Protein AF-A0A7V6ZND9-F1 (afdb_monom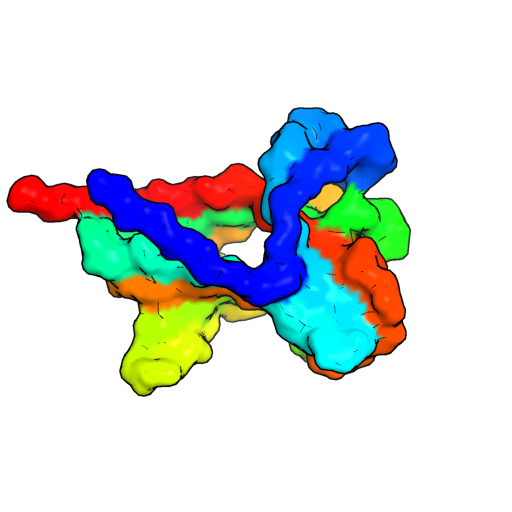er_lite)

Foldseek 3Di:
DDWDKDWDQKDWDADCDAPPRNPQGIWIKFFAAVVRFKIKIKGAQQQWFWFKKKKWKEQRNLVPQLCVQLVQPPKFWFKWFDDPNDTHGAAWPVRDSGCSNVYDGRGIGMTMGGRDGGGMIMGMTGRPPHHHPDRSNNMMIIHPIDIDTHGDD

Secondary structure (DSSP, 8-state):
------EESEEEE--SSSTTSSSS-SEEEE--BTTB-EEEEEEE-TTSEEEEEEEEEEETTHHHHHHHHHT-TT-EEEEEEEETTEEEEPP-TTS-S--GGG--TTS-EEEEEES--SSEEEEEEE-TT---SSGGGG-EEEEEEEEEEE---

Radius of gyration: 15.14 Å; chains: 1; bounding box: 40×30×44 Å

Structure (mmCIF, N/CA/C/O backbone):
data_AF-A0A7V6ZND9-F1
#
_entry.id   AF-A0A7V6ZND9-F1
#
loop_
_atom_site.group_PDB
_atom_site.id
_atom_site.type_symbol
_atom_site.label_atom_id
_atom_site.label_alt_id
_atom_site.label_comp_id
_atom_site.label_asym_id
_atom_site.label_entity_id
_atom_site.label_seq_id
_atom_site.pdbx_PDB_ins_code
_atom_site.Cartn_x
_atom_site.Cartn_y
_atom_site.Cartn_z
_atom_site.occupancy
_atom_site.B_iso_or_equiv
_atom_site.auth_seq_id
_atom_site.auth_comp_id
_atom_site.auth_asym_id
_atom_site.auth_atom_id
_atom_site.pdbx_PDB_model_num
ATOM 1 N N . ALA A 1 1 ? -0.071 -1.003 26.162 1.00 63.91 1 ALA A N 1
ATOM 2 C CA . ALA A 1 1 ? -0.860 -1.774 25.180 1.00 63.91 1 ALA A CA 1
ATOM 3 C C . ALA A 1 1 ? 0.114 -2.392 24.196 1.00 63.91 1 ALA A C 1
ATOM 5 O O . ALA A 1 1 ? 0.981 -1.674 23.714 1.00 63.91 1 ALA A O 1
ATOM 6 N N . GLN A 1 2 ? 0.016 -3.699 23.974 1.00 65.75 2 GLN A N 1
ATOM 7 C CA . GLN A 1 2 ? 0.787 -4.399 22.954 1.00 65.75 2 GLN A CA 1
ATOM 8 C C . GLN A 1 2 ? -0.018 -4.374 21.654 1.00 65.75 2 GLN A C 1
ATOM 10 O O . GLN A 1 2 ? -1.218 -4.636 21.682 1.00 65.75 2 GLN A O 1
ATOM 15 N N . TYR A 1 3 ? 0.636 -4.050 20.543 1.00 70.38 3 TYR A N 1
ATOM 16 C CA . TYR A 1 3 ? 0.047 -4.111 19.209 1.00 70.38 3 TYR A CA 1
ATOM 17 C C . TYR A 1 3 ? 0.885 -5.074 18.373 1.00 70.38 3 TYR A C 1
ATOM 19 O O . TYR A 1 3 ? 2.115 -5.019 18.410 1.00 70.38 3 TYR A O 1
ATOM 27 N N . THR A 1 4 ? 0.219 -5.964 17.645 1.00 75.44 4 THR A N 1
ATOM 28 C CA . THR A 1 4 ? 0.859 -6.927 16.747 1.00 75.44 4 THR A CA 1
ATOM 29 C C . THR A 1 4 ? 0.455 -6.593 15.321 1.00 75.44 4 THR A C 1
ATOM 31 O O . THR A 1 4 ? -0.720 -6.358 15.050 1.00 75.44 4 THR A O 1
ATOM 34 N N . PHE A 1 5 ? 1.430 -6.588 14.415 1.00 82.12 5 PHE A N 1
ATOM 35 C CA . PHE A 1 5 ? 1.189 -6.429 12.987 1.00 82.12 5 PHE A CA 1
ATOM 36 C C . PHE A 1 5 ? 1.287 -7.797 12.320 1.00 82.12 5 PHE A C 1
ATOM 38 O O . PHE A 1 5 ? 2.348 -8.427 12.348 1.00 82.12 5 PHE A O 1
ATOM 45 N N . ASN A 1 6 ? 0.195 -8.251 11.709 1.00 91.00 6 ASN A N 1
ATOM 46 C CA . ASN A 1 6 ? 0.260 -9.389 10.801 1.00 91.00 6 ASN A CA 1
ATOM 47 C C . ASN A 1 6 ? 0.732 -8.891 9.439 1.00 91.00 6 ASN A C 1
ATOM 49 O O . ASN A 1 6 ? 0.451 -7.757 9.040 1.00 91.00 6 ASN A O 1
ATOM 53 N N . LYS A 1 7 ? 1.451 -9.735 8.706 1.00 92.88 7 LYS A N 1
ATOM 54 C CA . LYS A 1 7 ? 1.936 -9.367 7.381 1.00 92.88 7 LYS A CA 1
ATOM 55 C C . LYS A 1 7 ? 2.050 -10.565 6.461 1.00 92.88 7 LYS A C 1
ATOM 57 O O . LYS A 1 7 ? 2.458 -11.643 6.888 1.00 92.88 7 LYS A O 1
ATOM 62 N N . ASN A 1 8 ? 1.823 -10.323 5.179 1.00 95.06 8 ASN A N 1
ATOM 63 C CA . ASN A 1 8 ? 2.123 -11.251 4.103 1.00 95.06 8 ASN A CA 1
ATOM 64 C C . ASN A 1 8 ? 3.060 -10.584 3.097 1.00 95.06 8 ASN A C 1
ATOM 66 O O . ASN A 1 8 ? 2.738 -9.536 2.542 1.00 95.06 8 ASN A O 1
ATOM 70 N N . ARG A 1 9 ? 4.225 -11.199 2.858 1.00 93.25 9 ARG A N 1
ATOM 71 C CA . ARG A 1 9 ? 5.231 -10.722 1.886 1.00 93.25 9 ARG A CA 1
ATOM 72 C C . ARG A 1 9 ? 5.678 -9.264 2.080 1.00 93.25 9 ARG A C 1
ATOM 74 O O . ARG A 1 9 ? 6.040 -8.588 1.119 1.00 93.25 9 ARG A O 1
ATOM 81 N N . VAL A 1 10 ? 5.707 -8.819 3.338 1.00 93.62 10 VAL A N 1
ATOM 82 C CA . VAL A 1 10 ? 6.251 -7.515 3.740 1.00 93.62 10 VAL A CA 1
ATOM 83 C C . VAL A 1 10 ? 7.570 -7.691 4.476 1.00 93.62 10 VAL A C 1
ATOM 85 O O . VAL A 1 10 ? 7.704 -8.560 5.351 1.00 93.62 10 VAL A O 1
ATOM 88 N N . GLN A 1 11 ? 8.540 -6.852 4.134 1.00 92.94 11 GLN A N 1
ATOM 89 C CA . GLN A 1 11 ? 9.863 -6.803 4.753 1.00 92.94 11 GLN A CA 1
ATOM 90 C C . GLN A 1 11 ? 10.164 -5.379 5.214 1.00 92.94 11 GLN A C 1
ATOM 92 O O . GLN A 1 11 ? 9.715 -4.429 4.584 1.00 92.94 11 GLN A O 1
ATOM 97 N N . ILE A 1 12 ? 10.931 -5.244 6.294 1.00 92.62 12 ILE A N 1
ATOM 98 C CA . ILE A 1 12 ? 11.604 -3.983 6.615 1.00 92.62 12 ILE A CA 1
ATOM 99 C C . ILE A 1 12 ? 12.921 -3.999 5.847 1.00 92.62 12 ILE A C 1
ATOM 101 O O . ILE A 1 12 ? 13.636 -5.003 5.889 1.00 92.62 12 ILE A O 1
ATOM 105 N N . ASN A 1 13 ? 13.222 -2.928 5.125 1.00 93.81 13 ASN A N 1
ATOM 106 C CA . ASN A 1 13 ? 14.444 -2.813 4.345 1.00 93.81 13 ASN A CA 1
ATOM 107 C C . ASN A 1 13 ? 15.033 -1.409 4.443 1.00 93.81 13 ASN A C 1
ATOM 109 O O . ASN A 1 13 ? 14.371 -0.484 4.899 1.00 93.81 13 ASN A O 1
ATOM 113 N N . THR A 1 14 ? 16.270 -1.268 3.992 1.00 93.62 14 THR A N 1
ATOM 114 C CA . THR A 1 14 ? 16.935 0.014 3.771 1.00 93.62 14 THR A CA 1
ATOM 115 C C . THR A 1 14 ? 17.389 0.083 2.316 1.00 93.62 14 THR A C 1
ATOM 117 O O . THR A 1 14 ? 17.434 -0.919 1.597 1.00 93.62 14 THR A O 1
ATOM 120 N N . SER A 1 15 ? 17.722 1.276 1.839 1.00 92.12 15 SER A N 1
ATOM 121 C CA . SER A 1 15 ? 18.306 1.462 0.513 1.00 92.12 15 SER A CA 1
ATOM 122 C C . SER A 1 15 ? 19.528 2.345 0.639 1.00 92.12 15 SER A C 1
ATOM 124 O O . SER A 1 15 ? 19.475 3.376 1.286 1.00 92.12 15 SER A O 1
ATOM 126 N N . THR A 1 16 ? 20.617 1.962 -0.016 1.00 90.25 16 THR A N 1
ATOM 127 C CA . THR A 1 16 ? 21.794 2.823 -0.209 1.00 90.25 16 THR A CA 1
ATOM 128 C C . THR A 1 16 ? 22.011 3.166 -1.682 1.00 90.25 16 THR A C 1
ATOM 130 O O . THR A 1 16 ? 23.010 3.784 -2.031 1.00 90.25 16 THR A O 1
ATOM 133 N N . LYS A 1 17 ? 21.104 2.723 -2.568 1.00 90.00 17 LYS A N 1
ATOM 134 C CA . LYS A 1 17 ? 21.298 2.747 -4.030 1.00 90.00 17 LYS A CA 1
ATOM 135 C C . LYS A 1 17 ? 20.156 3.374 -4.815 1.00 90.00 17 LYS A C 1
ATOM 137 O O . LYS A 1 17 ? 20.386 3.856 -5.915 1.00 90.00 17 LYS A O 1
ATOM 142 N N . TYR A 1 18 ? 18.936 3.316 -4.296 1.00 90.19 18 TYR A N 1
ATOM 143 C CA . TYR A 1 18 ? 17.744 3.738 -5.028 1.00 90.19 18 TYR A CA 1
ATOM 144 C C . TYR A 1 18 ? 17.123 4.943 -4.332 1.00 90.19 18 TYR A C 1
ATOM 146 O O . TYR A 1 18 ? 16.634 4.808 -3.208 1.00 90.19 18 TYR A O 1
ATOM 154 N N . ALA A 1 19 ? 17.166 6.108 -4.978 1.00 90.25 19 ALA A N 1
ATOM 155 C CA . ALA A 1 19 ? 16.398 7.278 -4.563 1.00 90.25 19 ALA A CA 1
ATOM 156 C C . ALA A 1 19 ? 14.888 7.012 -4.769 1.00 90.25 19 ALA A C 1
ATOM 158 O O . ALA A 1 19 ? 14.531 6.244 -5.667 1.00 90.25 19 ALA A O 1
ATOM 159 N N . PRO A 1 20 ? 13.993 7.592 -3.949 1.00 91.56 20 PRO A N 1
ATOM 160 C CA . PRO A 1 20 ? 14.236 8.564 -2.870 1.00 91.56 20 PRO A CA 1
ATOM 161 C C . PRO A 1 20 ? 14.637 7.936 -1.516 1.00 91.56 20 PRO A C 1
ATOM 163 O O . PRO A 1 20 ? 14.637 8.607 -0.492 1.00 91.56 20 PRO A O 1
ATOM 166 N N . HIS A 1 21 ? 14.974 6.646 -1.480 1.00 92.50 21 HIS A N 1
ATOM 167 C CA . HIS A 1 21 ? 15.108 5.879 -0.236 1.00 92.50 21 HIS A CA 1
ATOM 168 C C . HIS A 1 21 ? 16.488 5.933 0.429 1.00 92.50 21 HIS A C 1
ATOM 170 O O . HIS A 1 21 ? 16.646 5.390 1.519 1.00 92.50 21 HIS A O 1
ATOM 176 N N . ILE A 1 22 ? 17.490 6.522 -0.232 1.00 89.44 22 ILE A N 1
ATOM 177 C CA . ILE A 1 22 ? 18.900 6.485 0.204 1.00 89.44 22 ILE A CA 1
ATOM 178 C C . ILE A 1 22 ? 19.074 7.082 1.607 1.00 89.44 22 ILE A C 1
ATOM 180 O O . ILE A 1 22 ? 19.850 6.574 2.412 1.00 89.44 22 ILE A O 1
ATOM 184 N N . GLU A 1 23 ? 18.312 8.131 1.908 1.00 81.88 23 GLU A N 1
ATOM 185 C CA . GLU A 1 23 ? 18.387 8.882 3.166 1.00 81.88 23 GLU A CA 1
ATOM 186 C C . GLU A 1 23 ? 17.167 8.646 4.071 1.00 81.88 23 GLU A C 1
ATOM 188 O O . GLU A 1 23 ? 17.102 9.168 5.180 1.00 81.88 23 GLU A O 1
ATOM 193 N N . ALA A 1 24 ? 16.200 7.836 3.625 1.00 78.25 24 ALA A N 1
ATOM 194 C CA . ALA A 1 24 ? 14.929 7.621 4.321 1.00 78.25 24 ALA A CA 1
ATOM 195 C C . ALA A 1 24 ? 15.036 6.654 5.518 1.00 78.25 24 ALA A C 1
ATOM 197 O O . ALA A 1 24 ? 14.095 6.503 6.292 1.00 78.25 24 ALA A O 1
ATOM 198 N N . GLY A 1 25 ? 16.183 5.990 5.694 1.00 87.94 25 GLY A N 1
ATOM 199 C CA . GLY A 1 25 ? 16.358 4.974 6.728 1.00 87.94 25 GLY A CA 1
ATOM 200 C C . GLY A 1 25 ? 15.631 3.671 6.387 1.00 87.94 25 GLY A C 1
ATOM 201 O O . GLY A 1 25 ? 15.697 3.191 5.253 1.00 87.94 25 GLY A O 1
ATOM 202 N N . ALA A 1 26 ? 15.013 3.047 7.392 1.00 92.81 26 ALA A N 1
ATOM 203 C CA . ALA A 1 26 ? 14.316 1.775 7.232 1.00 92.81 26 ALA A CA 1
ATOM 204 C C . ALA A 1 26 ? 12.830 1.981 6.912 1.00 92.81 26 ALA A C 1
ATOM 206 O O . ALA A 1 26 ? 12.137 2.686 7.637 1.00 92.81 26 ALA A O 1
ATOM 207 N N . PHE A 1 27 ? 12.334 1.291 5.888 1.00 93.94 27 PHE A N 1
ATOM 208 C CA . PHE A 1 27 ? 10.957 1.381 5.399 1.00 93.94 27 PHE A CA 1
ATOM 209 C C . PHE A 1 27 ? 10.360 -0.007 5.161 1.00 93.94 27 PHE A C 1
ATOM 211 O O . PHE A 1 27 ? 11.072 -1.012 5.055 1.00 93.94 27 PHE A O 1
ATOM 218 N N . LEU A 1 28 ? 9.031 -0.080 5.067 1.00 95.19 28 LEU A N 1
ATOM 219 C CA . LEU A 1 28 ? 8.345 -1.310 4.687 1.00 95.19 28 LEU A CA 1
ATOM 220 C C . LEU A 1 28 ? 8.370 -1.472 3.171 1.00 95.19 28 LEU A C 1
ATOM 222 O O . LEU A 1 28 ? 8.199 -0.512 2.427 1.00 95.19 28 LEU A O 1
ATOM 226 N N . VAL A 1 29 ? 8.531 -2.708 2.712 1.00 96.12 29 VAL A N 1
ATOM 227 C CA . VAL A 1 29 ? 8.478 -3.085 1.300 1.00 96.12 29 VAL A CA 1
ATOM 228 C C . VAL A 1 29 ? 7.407 -4.144 1.111 1.00 96.12 29 VAL A C 1
ATOM 230 O O . VAL A 1 29 ? 7.472 -5.206 1.733 1.00 96.12 29 VAL A O 1
ATOM 233 N N . LEU A 1 30 ? 6.454 -3.869 0.224 1.00 97.69 30 LEU A N 1
ATOM 234 C CA . LEU A 1 30 ? 5.427 -4.794 -0.241 1.00 97.69 30 LEU A CA 1
ATOM 235 C C . LEU A 1 30 ? 5.769 -5.212 -1.673 1.00 97.69 30 LEU A C 1
ATOM 237 O O . LEU A 1 30 ? 6.086 -4.367 -2.506 1.00 97.69 30 LEU A O 1
ATOM 241 N N . SER A 1 31 ? 5.717 -6.510 -1.979 1.00 96.75 31 SER A N 1
ATOM 242 C CA . SER A 1 31 ? 6.023 -6.998 -3.332 1.00 96.75 31 SER A CA 1
ATOM 243 C C . SER A 1 31 ? 5.195 -8.211 -3.743 1.00 96.75 31 SER A C 1
ATOM 245 O O . SER A 1 31 ? 5.029 -9.182 -2.994 1.00 96.75 31 SER A O 1
ATOM 247 N N . THR A 1 32 ? 4.750 -8.184 -4.991 1.00 96.00 32 THR A N 1
ATOM 248 C CA . THR A 1 32 ? 4.077 -9.293 -5.671 1.00 96.00 32 THR A CA 1
ATOM 249 C C . THR A 1 32 ? 5.059 -10.010 -6.596 1.00 96.00 32 THR A C 1
ATOM 251 O O . THR A 1 32 ? 6.125 -9.498 -6.922 1.00 96.00 32 THR A O 1
ATOM 254 N N . LYS A 1 33 ? 4.761 -11.236 -7.003 1.00 94.56 33 LYS A N 1
ATOM 255 C CA . LYS A 1 33 ? 5.531 -11.946 -8.030 1.00 94.56 33 LYS A CA 1
ATOM 256 C C . LYS A 1 33 ? 4.682 -13.043 -8.649 1.00 94.56 33 LYS A C 1
ATOM 258 O O . LYS A 1 33 ? 3.582 -13.343 -8.180 1.00 94.56 33 LYS A O 1
ATOM 263 N N . VAL A 1 34 ? 5.221 -13.711 -9.659 1.00 93.69 34 VAL A N 1
ATOM 264 C CA . VAL A 1 34 ? 4.641 -14.949 -10.175 1.00 93.69 34 VAL A CA 1
ATOM 265 C C . VAL A 1 34 ? 4.376 -15.945 -9.029 1.00 93.69 34 VAL A C 1
ATOM 267 O O . VAL A 1 34 ? 5.203 -16.148 -8.135 1.00 93.69 34 VAL A O 1
ATOM 270 N N . GLY A 1 35 ? 3.162 -16.501 -9.002 1.00 91.31 35 GLY A N 1
ATOM 271 C CA . GLY A 1 35 ? 2.674 -17.392 -7.942 1.00 91.31 35 GLY A CA 1
ATOM 272 C C . GLY A 1 35 ? 2.300 -16.719 -6.611 1.00 91.31 35 GLY A C 1
ATOM 273 O O . GLY A 1 35 ? 1.786 -17.397 -5.734 1.00 91.31 35 GLY A O 1
ATOM 274 N N . ASN A 1 36 ? 2.548 -15.417 -6.426 1.00 94.38 36 ASN A N 1
ATOM 275 C CA . ASN A 1 36 ? 2.186 -14.669 -5.215 1.00 94.38 36 ASN A CA 1
ATOM 276 C C . ASN A 1 36 ? 1.741 -13.247 -5.584 1.00 94.38 36 ASN A C 1
ATOM 278 O O . ASN A 1 36 ? 2.541 -12.309 -5.599 1.00 94.38 36 ASN A O 1
ATOM 282 N N . LYS A 1 37 ? 0.459 -13.099 -5.910 1.00 96.25 37 LYS A N 1
ATOM 283 C CA . LYS A 1 37 ? -0.103 -11.889 -6.530 1.00 96.25 37 LYS A CA 1
ATOM 284 C C . LYS A 1 37 ? -0.511 -10.803 -5.538 1.00 96.25 37 LYS A C 1
ATOM 286 O O . LYS A 1 37 ? -1.044 -9.779 -5.949 1.00 96.25 37 LYS A O 1
ATOM 291 N N . GLU A 1 38 ? -0.258 -11.007 -4.251 1.00 97.31 38 GLU A N 1
ATOM 292 C CA . GLU A 1 38 ? -0.667 -10.097 -3.185 1.00 97.31 38 GLU A CA 1
ATOM 293 C C . GLU A 1 38 ? 0.382 -9.980 -2.077 1.00 97.31 38 GLU A C 1
ATOM 295 O O . GLU A 1 38 ? 1.136 -10.915 -1.803 1.00 97.31 38 GLU A O 1
ATOM 300 N N . ALA A 1 39 ? 0.409 -8.820 -1.432 1.00 97.88 39 ALA A N 1
ATOM 301 C CA . ALA A 1 39 ? 1.193 -8.512 -0.247 1.00 97.88 39 ALA A CA 1
ATOM 302 C C . ALA A 1 39 ? 0.397 -7.542 0.630 1.00 97.88 39 ALA A C 1
ATOM 304 O O . ALA A 1 39 ? -0.314 -6.680 0.118 1.00 97.88 39 ALA A O 1
ATOM 305 N N . TRP A 1 40 ? 0.508 -7.665 1.950 1.00 98.00 40 TRP A N 1
ATOM 306 C CA . TRP A 1 40 ? -0.226 -6.787 2.857 1.00 98.00 40 TRP A CA 1
ATOM 307 C C . TRP A 1 40 ? 0.401 -6.694 4.239 1.00 98.00 40 TRP A C 1
ATOM 309 O O . TRP A 1 40 ? 1.099 -7.604 4.689 1.00 98.00 40 TRP A O 1
ATOM 319 N N . ILE A 1 41 ? 0.100 -5.599 4.929 1.00 96.81 41 ILE A N 1
ATOM 320 C CA . ILE A 1 41 ? 0.348 -5.427 6.361 1.00 96.81 41 ILE A CA 1
ATOM 321 C C . ILE A 1 41 ? -0.953 -5.009 7.043 1.00 96.81 41 ILE A C 1
ATOM 323 O O . ILE A 1 41 ? -1.621 -4.084 6.587 1.00 96.81 41 ILE A O 1
ATOM 327 N N . GLU A 1 42 ? -1.314 -5.721 8.105 1.00 96.19 42 GLU A N 1
ATOM 328 C CA . GLU A 1 42 ? -2.498 -5.471 8.922 1.00 96.19 42 GLU A CA 1
ATOM 329 C C . GLU A 1 42 ? -2.149 -4.639 10.150 1.00 96.19 42 GLU A C 1
ATOM 331 O O . GLU A 1 42 ? -1.112 -4.825 10.789 1.00 96.19 42 GLU A O 1
ATOM 336 N N . PHE A 1 43 ? -3.082 -3.772 10.511 1.00 92.44 43 PHE A N 1
ATOM 337 C CA . PHE A 1 43 ? -3.033 -2.884 11.649 1.00 92.44 43 PHE A CA 1
ATOM 338 C C . PHE A 1 43 ? -4.315 -3.037 12.469 1.00 92.44 43 PHE A C 1
ATOM 340 O O . PHE A 1 43 ? -5.420 -2.951 11.926 1.00 92.44 43 PHE A O 1
ATOM 347 N N . ASP A 1 44 ? -4.176 -3.241 13.777 1.00 92.50 44 ASP A N 1
ATOM 348 C CA . ASP A 1 44 ? -5.315 -3.352 14.684 1.00 92.50 44 ASP A CA 1
ATOM 349 C C . ASP A 1 44 ? -5.506 -2.061 15.493 1.00 92.50 44 ASP A C 1
ATOM 351 O O . ASP A 1 44 ? -4.789 -1.788 16.460 1.00 92.50 44 ASP A O 1
ATOM 355 N N . TRP A 1 45 ? -6.498 -1.268 15.084 1.00 90.75 45 TRP A N 1
ATOM 356 C CA . TRP A 1 45 ? -6.870 0.001 15.706 1.00 90.75 45 TRP A CA 1
ATOM 357 C C . TRP A 1 45 ? -8.246 -0.063 16.375 1.00 90.75 45 TRP A C 1
ATOM 359 O O . TRP A 1 45 ? -8.885 0.971 16.561 1.00 90.75 45 TRP A O 1
ATOM 369 N N . VAL A 1 46 ? -8.733 -1.250 16.760 1.00 90.69 46 VAL A N 1
ATOM 370 C CA . VAL A 1 46 ? -10.063 -1.397 17.394 1.00 90.69 46 VAL A CA 1
ATOM 371 C C . VAL A 1 46 ? -10.208 -0.613 18.701 1.00 90.69 46 VAL A C 1
ATOM 373 O O . VAL A 1 46 ? -11.315 -0.256 19.083 1.00 90.69 46 VAL A O 1
ATOM 376 N N . SER A 1 47 ? -9.096 -0.324 19.383 1.00 89.38 47 SER A N 1
ATOM 377 C CA . SER A 1 47 ? -9.074 0.404 20.662 1.00 89.38 47 SER A CA 1
ATOM 378 C C . SER A 1 47 ? -8.857 1.917 20.529 1.00 89.38 47 SER A C 1
ATOM 380 O O . SER A 1 47 ? -8.745 2.611 21.541 1.00 89.38 47 SER A O 1
ATOM 382 N N . LEU A 1 48 ? -8.753 2.434 19.302 1.00 88.94 48 LEU A N 1
ATOM 383 C CA . LEU A 1 48 ? -8.506 3.845 19.017 1.00 88.94 48 LEU A CA 1
ATOM 384 C C . LEU A 1 48 ? -9.719 4.440 18.300 1.00 88.94 48 LEU A C 1
ATOM 386 O O . LEU A 1 48 ? -10.176 3.876 17.308 1.00 88.94 48 LEU A O 1
ATOM 390 N N . ASN A 1 49 ? -10.172 5.625 18.713 1.00 91.88 49 ASN A N 1
ATOM 391 C CA . ASN A 1 49 ? -11.021 6.461 17.864 1.00 91.88 49 ASN A CA 1
ATOM 392 C C . ASN A 1 49 ? -10.151 7.036 16.746 1.00 91.88 49 ASN A C 1
ATOM 394 O O . ASN A 1 49 ? -9.645 8.157 16.830 1.00 91.88 49 ASN A O 1
ATOM 398 N N . LEU A 1 50 ? -9.887 6.192 15.756 1.00 94.56 50 LEU A N 1
ATOM 399 C CA . LEU A 1 50 ? -9.088 6.508 14.589 1.00 94.56 50 LEU A CA 1
ATOM 400 C C . LEU A 1 50 ? -9.810 7.569 13.762 1.00 94.56 50 LEU A C 1
ATOM 402 O O . LE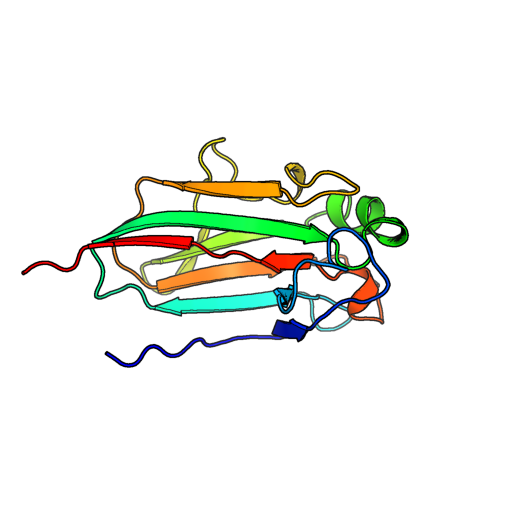U A 1 50 ? -11.007 7.443 13.549 1.00 94.56 50 LEU A O 1
ATOM 406 N N . THR A 1 51 ? -9.090 8.578 13.285 1.00 96.06 51 THR A N 1
ATOM 407 C CA . THR A 1 51 ? -9.651 9.650 12.448 1.00 96.06 51 THR A CA 1
ATOM 408 C C . THR A 1 51 ? -8.959 9.742 11.097 1.00 96.06 51 THR A C 1
ATOM 410 O O . THR A 1 51 ? -9.616 9.999 10.088 1.00 96.06 51 THR A O 1
ATOM 413 N N . LYS A 1 52 ? -7.642 9.507 11.061 1.00 97.62 52 LYS A N 1
ATOM 414 C CA . LYS A 1 52 ? -6.827 9.651 9.856 1.00 97.62 52 LYS A CA 1
ATOM 415 C C . LYS A 1 52 ? -5.644 8.690 9.847 1.00 97.62 52 LYS A C 1
ATOM 417 O O . LYS A 1 52 ? -5.056 8.398 10.889 1.00 97.62 52 LYS A O 1
ATOM 422 N N . ILE A 1 53 ? -5.271 8.239 8.655 1.00 97.88 53 ILE A N 1
ATOM 423 C CA . ILE A 1 53 ? -4.001 7.560 8.383 1.00 97.88 53 ILE A CA 1
ATOM 424 C C . ILE A 1 53 ? -3.337 8.265 7.201 1.00 97.88 53 ILE A C 1
ATOM 426 O O . ILE A 1 53 ? -3.996 8.539 6.197 1.00 97.88 53 ILE A O 1
ATOM 430 N N . THR A 1 54 ? -2.037 8.538 7.307 1.00 98.38 54 THR A N 1
ATOM 431 C CA . THR A 1 54 ? -1.215 8.960 6.165 1.00 98.38 54 THR A CA 1
ATOM 432 C C . THR A 1 54 ? -0.058 8.005 5.958 1.00 98.38 54 THR A C 1
ATOM 434 O O . THR A 1 54 ? 0.502 7.494 6.928 1.00 98.38 54 THR A O 1
ATOM 437 N N . ILE A 1 55 ? 0.304 7.775 4.701 1.00 97.94 55 ILE A N 1
ATOM 438 C CA . ILE A 1 55 ? 1.379 6.858 4.322 1.00 97.94 55 ILE A CA 1
ATOM 439 C C . ILE A 1 55 ? 2.186 7.509 3.208 1.00 97.94 55 ILE A C 1
ATOM 441 O O . ILE A 1 55 ? 1.599 7.964 2.227 1.00 97.94 55 ILE A O 1
ATOM 445 N N . ASP A 1 56 ? 3.509 7.515 3.334 1.00 97.88 56 ASP A N 1
ATOM 446 C CA . ASP A 1 56 ? 4.395 7.910 2.245 1.00 97.88 56 ASP A CA 1
ATOM 447 C C . ASP A 1 56 ? 4.698 6.677 1.395 1.00 97.88 56 ASP A C 1
ATOM 449 O O . ASP A 1 56 ? 5.252 5.685 1.872 1.00 97.88 56 ASP A O 1
ATOM 453 N N . LEU A 1 57 ? 4.302 6.719 0.126 1.00 98.06 57 LEU A N 1
ATOM 454 C CA . LEU A 1 57 ? 4.461 5.614 -0.812 1.00 98.06 57 LEU A CA 1
ATOM 455 C C . LEU A 1 57 ? 5.433 5.985 -1.931 1.00 98.06 57 LEU A C 1
ATOM 457 O O . LEU A 1 57 ? 5.441 7.116 -2.417 1.00 98.06 57 LEU A O 1
ATOM 461 N N . SER A 1 58 ? 6.227 5.019 -2.380 1.00 97.38 58 SER A N 1
ATOM 462 C CA . SER A 1 58 ? 7.005 5.132 -3.615 1.00 97.38 58 SER A CA 1
ATOM 463 C C . SER A 1 58 ? 7.305 3.747 -4.189 1.00 97.38 58 SER A C 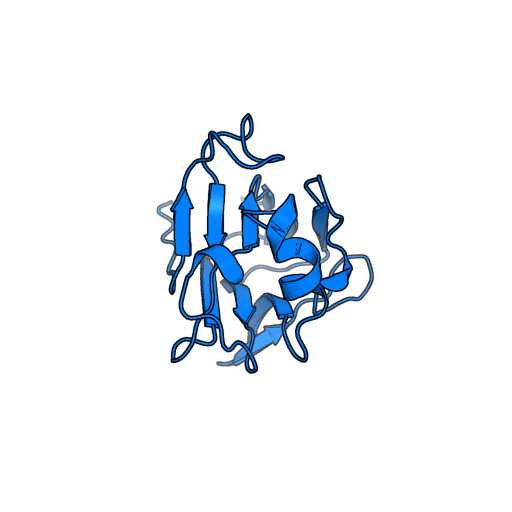1
ATOM 465 O O . SER A 1 58 ? 7.038 2.723 -3.565 1.00 97.38 58 SER A O 1
ATOM 467 N N . VAL A 1 59 ? 7.866 3.693 -5.391 1.00 96.88 59 VAL A N 1
ATOM 468 C CA . VAL A 1 59 ? 8.408 2.454 -5.962 1.00 96.88 59 VAL A CA 1
ATOM 469 C C . VAL A 1 59 ? 9.849 2.277 -5.493 1.00 96.88 59 VAL A C 1
ATOM 471 O O . VAL A 1 59 ? 10.634 3.208 -5.628 1.00 96.88 59 VAL A O 1
ATOM 474 N N . TRP A 1 60 ? 10.220 1.083 -5.011 1.00 95.56 60 TRP A N 1
ATOM 475 C CA . TRP A 1 60 ? 11.532 0.868 -4.382 1.00 95.56 60 TRP A CA 1
ATOM 476 C C . TRP A 1 60 ? 12.709 1.122 -5.334 1.00 95.56 60 TRP A C 1
ATOM 478 O O . TRP A 1 60 ? 13.620 1.882 -5.020 1.00 95.56 60 TRP A O 1
ATOM 488 N N . ASN A 1 61 ? 12.712 0.497 -6.513 1.00 94.44 61 ASN A N 1
ATOM 489 C CA . ASN A 1 61 ? 13.662 0.847 -7.570 1.00 94.44 61 ASN A CA 1
ATOM 490 C C . ASN A 1 61 ? 12.955 1.776 -8.556 1.00 94.44 61 ASN A C 1
ATOM 492 O O . ASN A 1 61 ? 12.520 1.360 -9.635 1.00 94.44 61 ASN A O 1
ATOM 496 N N . ASN A 1 62 ? 12.767 3.012 -8.097 1.00 93.12 62 ASN A N 1
ATOM 497 C CA . ASN A 1 62 ? 11.929 4.013 -8.737 1.00 93.12 62 ASN A CA 1
ATOM 498 C C . ASN A 1 62 ? 12.364 4.286 -10.186 1.00 93.12 62 ASN A C 1
ATOM 500 O O . ASN A 1 62 ? 11.555 4.214 -11.109 1.00 93.12 62 ASN A O 1
ATOM 504 N N . ASP A 1 63 ? 13.663 4.472 -10.415 1.00 92.62 63 ASP A N 1
ATOM 505 C CA . ASP A 1 63 ? 14.189 4.789 -11.745 1.00 92.62 63 ASP A CA 1
ATOM 506 C C . ASP A 1 63 ? 13.860 3.719 -12.787 1.00 92.62 63 ASP A C 1
ATOM 508 O O . ASP A 1 63 ? 13.515 4.053 -13.927 1.00 92.62 63 ASP A O 1
ATOM 512 N N . LYS A 1 64 ? 13.940 2.444 -12.384 1.00 94.94 64 LYS A N 1
ATOM 513 C CA . LYS A 1 64 ? 13.816 1.299 -13.287 1.00 94.94 64 LYS A CA 1
ATOM 514 C C . LYS A 1 64 ? 12.388 0.784 -13.446 1.00 94.94 64 LYS A C 1
ATOM 516 O O . LYS A 1 64 ? 12.021 0.405 -14.553 1.00 94.94 64 LYS A O 1
ATOM 521 N N . TYR A 1 65 ? 11.612 0.705 -12.364 1.00 95.81 65 TYR A N 1
ATOM 522 C CA . TYR A 1 65 ? 10.343 -0.041 -12.359 1.00 95.81 65 TYR A CA 1
ATOM 523 C C . TYR A 1 65 ? 9.102 0.814 -12.119 1.00 95.81 65 TYR A C 1
ATOM 525 O O . TYR A 1 65 ? 8.007 0.258 -12.084 1.00 95.81 65 TYR A O 1
ATOM 533 N N . PHE A 1 66 ? 9.235 2.139 -11.989 1.00 96.38 66 PHE A N 1
ATOM 534 C CA . PHE A 1 66 ? 8.085 3.011 -11.748 1.00 96.38 66 PHE A CA 1
ATOM 535 C C . PHE A 1 66 ? 6.970 2.802 -12.779 1.00 96.38 66 PHE A C 1
ATOM 537 O O . PHE A 1 66 ? 5.881 2.375 -12.407 1.00 96.38 66 PHE A O 1
ATOM 544 N N . GLU A 1 67 ? 7.271 2.981 -14.069 1.00 95.38 67 GLU A N 1
ATOM 545 C CA . GLU A 1 67 ? 6.283 2.832 -15.150 1.00 95.38 67 GLU A CA 1
ATOM 546 C C . GLU A 1 67 ? 5.716 1.413 -15.243 1.00 95.38 67 GLU A C 1
ATOM 548 O O . GLU A 1 67 ? 4.542 1.230 -15.546 1.00 95.38 67 GLU A O 1
ATOM 553 N N . THR A 1 68 ? 6.535 0.395 -14.964 1.00 93.62 68 THR A N 1
ATOM 554 C CA . THR A 1 68 ? 6.087 -1.003 -14.953 1.00 93.62 68 THR A CA 1
ATOM 555 C C . THR A 1 68 ? 5.030 -1.238 -13.882 1.00 93.62 68 THR A C 1
ATOM 557 O O . THR A 1 68 ? 4.062 -1.947 -14.128 1.00 93.62 68 THR A O 1
ATOM 560 N N . ILE A 1 69 ? 5.217 -0.652 -12.700 1.00 95.56 69 ILE A N 1
ATOM 561 C CA . ILE A 1 69 ? 4.323 -0.845 -11.562 1.00 95.56 69 ILE A CA 1
ATOM 562 C C . ILE A 1 69 ? 3.054 -0.012 -11.725 1.00 95.56 69 ILE A C 1
ATOM 564 O O . ILE A 1 69 ? 1.962 -0.567 -11.640 1.00 95.56 69 ILE A O 1
ATOM 568 N N . VAL A 1 70 ? 3.169 1.294 -11.991 1.00 95.06 70 VAL A N 1
ATOM 569 C CA . VAL A 1 70 ? 1.996 2.189 -12.010 1.00 95.06 70 VAL A CA 1
ATOM 570 C C . VAL A 1 70 ? 1.059 1.931 -13.188 1.00 95.06 70 VAL A C 1
ATOM 572 O O . VAL A 1 70 ? -0.141 2.159 -13.062 1.00 95.06 70 VAL A O 1
ATOM 575 N N . ASN A 1 71 ? 1.585 1.400 -14.298 1.00 94.00 71 ASN A N 1
ATOM 576 C CA . ASN A 1 71 ? 0.796 1.060 -15.483 1.00 94.00 71 ASN A CA 1
ATOM 577 C C . ASN A 1 71 ? 0.401 -0.425 -15.543 1.00 94.00 71 ASN A C 1
ATOM 579 O O . ASN A 1 71 ? -0.183 -0.859 -16.538 1.00 94.00 71 ASN A O 1
ATOM 583 N N . SER A 1 72 ? 0.720 -1.227 -14.518 1.00 94.88 72 SER A N 1
ATOM 584 C CA . SER A 1 72 ? 0.359 -2.647 -14.513 1.00 94.88 72 SER A CA 1
ATOM 585 C C . SER A 1 72 ? -1.161 -2.823 -14.450 1.00 94.88 72 SER A C 1
ATOM 587 O O . SER A 1 72 ? -1.847 -2.289 -13.572 1.00 94.88 72 SER A O 1
ATOM 589 N N . GLN A 1 73 ? -1.710 -3.579 -15.402 1.00 94.38 73 GLN A N 1
ATOM 590 C CA . GLN A 1 73 ? -3.152 -3.725 -15.552 1.00 94.38 73 GLN A CA 1
ATOM 591 C C . GLN A 1 73 ? -3.764 -4.467 -14.358 1.00 94.38 73 GLN A C 1
ATOM 593 O O . GLN A 1 73 ? -3.453 -5.626 -14.085 1.00 94.38 73 GLN A O 1
ATOM 598 N N . GLY A 1 74 ? -4.697 -3.804 -13.673 1.00 94.00 74 GLY A N 1
ATOM 599 C CA . GLY A 1 74 ? -5.388 -4.360 -12.509 1.00 94.00 74 GLY A CA 1
ATOM 600 C C . GLY A 1 74 ? -4.560 -4.343 -11.222 1.00 94.00 74 GLY A C 1
ATOM 601 O O . GLY A 1 74 ? -5.054 -4.807 -10.193 1.00 94.00 74 GLY A O 1
ATOM 602 N N . ALA A 1 75 ? -3.337 -3.804 -11.247 1.00 97.00 75 ALA A N 1
ATOM 603 C CA . ALA A 1 75 ? -2.570 -3.593 -10.033 1.00 97.00 75 ALA A CA 1
ATOM 604 C C . ALA A 1 75 ? -3.219 -2.512 -9.160 1.00 97.00 75 ALA A C 1
ATOM 606 O O . ALA A 1 75 ? -3.716 -1.490 -9.647 1.00 97.00 75 ALA A O 1
ATOM 607 N N . ARG A 1 76 ? -3.213 -2.734 -7.844 1.00 97.56 76 ARG A N 1
ATOM 608 C CA . ARG A 1 76 ? -3.733 -1.773 -6.869 1.00 97.56 76 ARG A CA 1
ATOM 609 C C . ARG A 1 76 ? -2.918 -1.748 -5.594 1.00 97.56 76 ARG A C 1
ATOM 611 O O . ARG A 1 76 ? -2.517 -2.795 -5.092 1.00 97.56 76 ARG A O 1
ATOM 618 N N . ILE A 1 77 ? -2.758 -0.549 -5.048 1.00 98.25 77 ILE A N 1
ATOM 619 C CA . ILE A 1 77 ? -2.371 -0.316 -3.658 1.00 98.25 77 ILE A CA 1
ATOM 620 C C . ILE A 1 77 ? -3.539 0.410 -2.983 1.00 98.25 77 ILE A C 1
ATOM 622 O O . ILE A 1 77 ? -4.023 1.422 -3.488 1.00 98.25 77 ILE A O 1
ATOM 626 N N . SER A 1 78 ? -4.040 -0.131 -1.878 1.00 98.12 78 SER A N 1
ATOM 627 C CA . SER A 1 78 ? -5.239 0.380 -1.209 1.00 98.12 78 SER A CA 1
ATOM 628 C C . SER A 1 78 ? -5.144 0.215 0.301 1.00 98.12 78 SER A C 1
ATOM 630 O O . SER A 1 78 ? -4.595 -0.774 0.792 1.00 98.12 78 SER A O 1
ATOM 632 N N . LEU A 1 79 ? -5.732 1.152 1.045 1.00 98.50 79 LEU A N 1
ATOM 633 C CA . LEU A 1 79 ? -6.089 0.906 2.438 1.00 98.50 79 LEU A CA 1
ATOM 634 C C . LEU A 1 79 ? -7.429 0.166 2.446 1.00 98.50 79 LEU A C 1
ATOM 636 O O . LEU A 1 79 ? -8.377 0.605 1.803 1.00 98.50 79 LEU A O 1
ATOM 640 N N . GLU A 1 80 ? -7.521 -0.946 3.162 1.00 98.69 80 GLU A N 1
ATOM 641 C CA . GLU A 1 80 ? -8.764 -1.700 3.321 1.00 98.69 80 GLU A CA 1
ATOM 642 C C . GLU A 1 80 ? -9.129 -1.803 4.804 1.00 98.69 80 GLU A C 1
ATOM 644 O O . GLU A 1 80 ? -8.247 -1.905 5.656 1.00 98.69 80 GLU A O 1
ATOM 649 N N . LYS A 1 81 ? -10.426 -1.784 5.117 1.00 98.19 81 LYS A N 1
ATOM 650 C CA . LYS A 1 81 ? -10.974 -1.979 6.462 1.00 98.19 81 LYS A CA 1
ATOM 651 C C . LYS A 1 81 ? -11.673 -3.331 6.540 1.00 98.19 81 LYS A C 1
ATOM 653 O O . LYS A 1 81 ? -12.387 -3.707 5.614 1.00 98.19 81 LYS A O 1
ATOM 658 N N . TYR A 1 82 ? -11.499 -4.039 7.651 1.00 98.06 82 TYR A N 1
ATOM 659 C CA . TYR A 1 82 ? -12.246 -5.263 7.917 1.00 98.06 82 TYR A CA 1
ATOM 660 C C . TYR A 1 82 ? -13.660 -4.929 8.409 1.00 98.06 82 TYR A C 1
ATOM 662 O O . TYR A 1 82 ? -13.819 -4.289 9.452 1.00 98.06 82 TYR A O 1
ATOM 670 N N . VAL A 1 83 ? -14.674 -5.347 7.654 1.00 97.44 83 VAL A N 1
ATOM 671 C CA . VAL A 1 83 ? -16.101 -5.114 7.913 1.00 97.44 83 VAL A CA 1
ATOM 672 C C . VAL A 1 83 ? -16.854 -6.409 7.617 1.00 97.44 83 VAL A C 1
ATOM 674 O O . VAL A 1 83 ? -16.720 -6.958 6.527 1.00 97.44 83 VAL A O 1
ATOM 677 N N . ASP A 1 84 ? -17.602 -6.922 8.595 1.00 95.75 84 ASP A N 1
ATOM 678 C CA . ASP A 1 84 ? -18.492 -8.088 8.450 1.00 95.75 84 ASP A CA 1
ATOM 679 C C . ASP A 1 84 ? -17.853 -9.312 7.769 1.00 95.75 84 ASP A C 1
ATOM 681 O O . ASP A 1 84 ? -18.435 -9.964 6.904 1.00 95.75 84 ASP A O 1
ATOM 685 N N . GLY A 1 85 ? -16.616 -9.634 8.153 1.00 96.56 85 GLY A N 1
ATOM 686 C CA . GLY A 1 85 ? -15.899 -10.789 7.614 1.00 96.56 85 GLY A CA 1
ATOM 687 C C . GLY A 1 85 ? -15.085 -10.509 6.346 1.00 96.56 85 GLY A C 1
ATOM 688 O O . GLY A 1 85 ? -14.335 -11.383 5.913 1.00 96.56 85 GLY A O 1
ATOM 689 N N . GLN A 1 86 ? -15.200 -9.313 5.765 1.00 97.62 86 GLN A N 1
ATOM 690 C CA . GLN A 1 86 ? -14.617 -8.948 4.473 1.00 97.62 86 GLN A CA 1
ATOM 691 C C . GLN A 1 86 ? -13.668 -7.752 4.585 1.00 97.62 86 GLN A C 1
ATOM 693 O O . GLN A 1 86 ? -13.811 -6.895 5.453 1.00 97.62 86 GLN A O 1
ATOM 698 N N . TRP A 1 87 ? -12.698 -7.674 3.675 1.00 98.19 87 TRP A N 1
ATOM 699 C CA . TRP A 1 87 ? -11.835 -6.502 3.523 1.00 98.19 87 TRP A CA 1
ATOM 700 C C . TRP A 1 87 ? -12.408 -5.578 2.450 1.00 98.19 87 TRP A C 1
ATOM 702 O O . TRP A 1 87 ? -12.538 -5.977 1.296 1.00 98.19 87 TRP A O 1
ATOM 712 N N . VAL A 1 88 ? -12.743 -4.348 2.834 1.00 98.25 88 VAL A N 1
ATOM 713 C CA . VAL A 1 88 ? -13.385 -3.355 1.962 1.00 98.25 88 VAL A CA 1
ATOM 714 C C . VAL A 1 88 ? -12.444 -2.176 1.751 1.00 98.25 88 VAL A C 1
ATOM 716 O O . VAL A 1 88 ? -11.882 -1.657 2.716 1.00 98.25 88 VAL A O 1
ATOM 719 N N . ALA A 1 89 ? -12.267 -1.743 0.502 1.00 98.00 89 ALA A N 1
ATOM 720 C CA . ALA A 1 89 ? -11.411 -0.608 0.178 1.00 98.00 89 ALA A CA 1
ATOM 721 C C . ALA A 1 89 ? -11.931 0.698 0.790 1.00 98.00 89 ALA A C 1
ATOM 7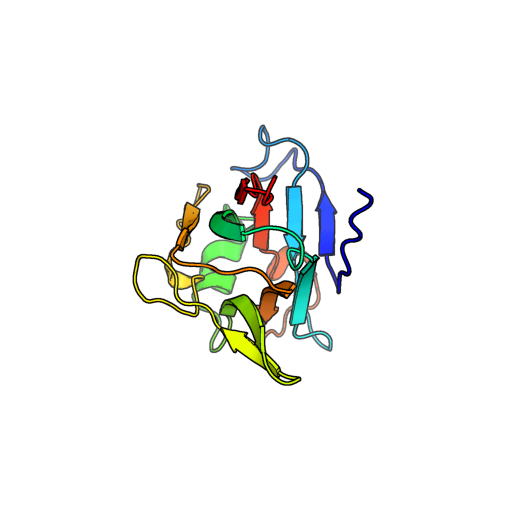23 O O . ALA A 1 89 ? -13.122 1.004 0.764 1.00 98.00 89 ALA A O 1
ATOM 724 N N . VAL A 1 90 ? -11.006 1.472 1.348 1.00 98.06 90 VAL A N 1
ATOM 725 C CA . VAL A 1 90 ? -11.251 2.798 1.903 1.00 98.06 90 VAL A CA 1
ATOM 726 C C . VAL A 1 90 ? -10.819 3.822 0.867 1.00 98.06 90 VAL A C 1
ATOM 728 O O . VAL A 1 90 ? -9.719 3.739 0.320 1.00 98.06 90 VAL A O 1
ATOM 731 N N . LYS A 1 91 ? -11.671 4.812 0.613 1.00 98.31 91 LYS A N 1
ATOM 732 C CA . LYS A 1 91 ? -11.336 5.910 -0.289 1.00 98.31 91 LYS A CA 1
ATOM 733 C C . LYS A 1 91 ? -10.403 6.902 0.393 1.00 98.31 91 LYS A C 1
ATOM 735 O O . LYS A 1 91 ? -10.607 7.259 1.553 1.00 98.31 91 LYS A O 1
ATOM 740 N N . ASN A 1 92 ? -9.382 7.346 -0.328 1.00 97.94 92 ASN A N 1
ATOM 741 C CA . ASN A 1 92 ? -8.507 8.421 0.123 1.00 97.94 92 ASN A CA 1
ATOM 742 C C . ASN A 1 92 ? -9.228 9.788 0.036 1.00 97.94 92 ASN A C 1
ATOM 744 O O . ASN A 1 92 ? -10.363 9.884 -0.435 1.00 97.94 92 ASN A O 1
ATOM 748 N N . THR A 1 93 ? -8.558 10.866 0.447 1.00 97.44 93 THR A N 1
ATOM 749 C CA . THR A 1 93 ? -9.086 12.245 0.370 1.00 97.44 93 THR A CA 1
ATOM 750 C C . THR A 1 93 ? -9.408 12.723 -1.053 1.00 97.44 93 THR A C 1
ATOM 752 O O . THR A 1 93 ? -10.148 13.686 -1.214 1.00 97.44 93 THR A O 1
ATOM 755 N N . ASP A 1 94 ? -8.901 12.039 -2.082 1.00 96.88 94 ASP A N 1
ATOM 756 C CA . ASP A 1 94 ? -9.212 12.288 -3.496 1.00 96.88 94 ASP A CA 1
ATOM 757 C C . ASP A 1 94 ? -10.298 11.346 -4.046 1.00 96.88 94 ASP A C 1
ATOM 759 O O . ASP A 1 94 ? -10.466 11.237 -5.261 1.00 96.88 94 ASP A O 1
ATOM 763 N N . ASN A 1 95 ? -11.021 10.639 -3.170 1.00 97.25 95 ASN A N 1
ATOM 764 C CA . ASN A 1 95 ? -12.079 9.687 -3.516 1.00 97.25 95 ASN A CA 1
ATOM 765 C C . ASN A 1 95 ? -11.591 8.460 -4.326 1.00 97.25 95 ASN A C 1
ATOM 767 O O . ASN A 1 95 ? -12.371 7.849 -5.057 1.00 97.25 95 ASN A O 1
ATOM 771 N N . LEU A 1 96 ? -10.316 8.075 -4.182 1.00 97.81 96 LEU A N 1
ATOM 772 C CA . LEU A 1 96 ? -9.714 6.907 -4.834 1.00 97.81 96 LEU A CA 1
ATOM 773 C C . LEU A 1 96 ? -9.573 5.725 -3.871 1.00 97.81 96 LEU A C 1
ATOM 775 O O . LEU A 1 96 ? -9.023 5.865 -2.781 1.00 97.81 96 LEU A O 1
ATOM 779 N N . GLU A 1 97 ? -10.004 4.542 -4.307 1.00 97.69 97 GLU A N 1
ATOM 780 C CA . GLU A 1 97 ? -9.760 3.271 -3.602 1.00 97.69 97 GLU A CA 1
ATOM 781 C C . GLU A 1 97 ? -8.368 2.708 -3.911 1.00 97.69 97 GLU A C 1
ATOM 783 O O . GLU A 1 97 ? -7.693 2.173 -3.035 1.00 97.69 97 GLU A O 1
ATOM 788 N N . ASN A 1 98 ? -7.926 2.854 -5.162 1.00 97.69 98 ASN A N 1
ATOM 789 C CA . ASN A 1 98 ? -6.582 2.510 -5.604 1.00 97.69 98 ASN A CA 1
ATOM 790 C C . ASN A 1 98 ? -5.733 3.781 -5.681 1.00 97.69 98 ASN A C 1
ATOM 792 O O . ASN A 1 98 ? -5.984 4.641 -6.524 1.00 97.69 98 ASN A O 1
ATOM 796 N N . VAL A 1 99 ? -4.712 3.886 -4.833 1.00 97.75 99 VAL A N 1
ATOM 797 C CA . VAL A 1 99 ? -3.823 5.057 -4.794 1.00 97.75 99 VAL A CA 1
ATOM 798 C C . VAL A 1 99 ? -2.564 4.885 -5.649 1.00 97.75 99 VAL A C 1
ATOM 800 O O . VAL A 1 99 ? -1.686 5.741 -5.623 1.00 97.75 99 VAL A O 1
ATOM 803 N N . LEU A 1 100 ? -2.467 3.812 -6.445 1.00 96.19 100 LEU A N 1
ATOM 804 C CA . LEU A 1 100 ? -1.305 3.551 -7.303 1.00 96.19 100 LEU A CA 1
ATOM 805 C C . LEU A 1 100 ? -1.061 4.681 -8.310 1.00 96.19 100 LEU A C 1
ATOM 807 O O . LEU A 1 100 ? 0.074 5.096 -8.518 1.00 96.19 100 LEU A O 1
ATOM 811 N N . SER A 1 101 ? -2.140 5.229 -8.871 1.00 92.56 101 SER A N 1
ATOM 812 C CA . SER A 1 101 ? -2.096 6.331 -9.836 1.00 92.56 101 SER A CA 1
ATOM 813 C C . SER A 1 101 ? -1.679 7.674 -9.230 1.00 92.56 101 SER A C 1
ATOM 815 O O . SER A 1 101 ? -1.500 8.641 -9.965 1.00 92.56 101 SER A O 1
ATOM 817 N N . LYS A 1 102 ? -1.562 7.768 -7.900 1.00 95.81 102 LYS A N 1
ATOM 818 C CA . LYS A 1 102 ? -1.081 8.976 -7.219 1.00 95.81 102 LYS A CA 1
ATOM 819 C C . LYS A 1 102 ? 0.435 9.024 -7.132 1.00 95.81 102 LYS A C 1
ATOM 821 O O . LYS A 1 102 ? 0.968 10.109 -6.926 1.00 95.81 102 LYS A O 1
ATOM 826 N N . LEU A 1 103 ? 1.113 7.880 -7.250 1.00 97.25 103 LEU A N 1
ATOM 827 C CA . LEU A 1 103 ? 2.563 7.832 -7.119 1.00 97.25 103 LEU A CA 1
ATOM 828 C C . LEU A 1 103 ? 3.220 8.687 -8.200 1.00 97.25 103 LEU A C 1
ATOM 830 O O . LEU A 1 103 ? 2.770 8.719 -9.343 1.00 97.25 103 LEU A O 1
ATOM 834 N N . VAL A 1 104 ? 4.311 9.352 -7.831 1.00 96.44 104 VAL A N 1
ATOM 835 C CA . VAL A 1 104 ? 5.106 10.182 -8.738 1.00 96.44 104 VAL A CA 1
ATOM 836 C C . VAL A 1 104 ? 6.535 9.659 -8.789 1.00 96.44 104 VAL A C 1
ATOM 838 O O . VAL A 1 104 ? 7.122 9.301 -7.764 1.00 96.44 104 VAL A O 1
ATOM 841 N N . LYS A 1 105 ? 7.100 9.609 -9.996 1.00 96.50 105 LYS A N 1
ATOM 842 C CA . LYS A 1 105 ? 8.469 9.146 -10.212 1.00 96.50 105 LYS A CA 1
ATOM 843 C C . LYS A 1 105 ? 9.465 10.048 -9.475 1.00 96.50 105 LYS A C 1
ATOM 845 O O . LYS A 1 105 ? 9.312 11.264 -9.450 1.00 96.50 105 LYS A O 1
ATOM 850 N N . GLY A 1 106 ? 10.490 9.443 -8.887 1.00 94.25 106 GLY A N 1
ATOM 851 C CA . GLY A 1 106 ? 11.603 10.118 -8.221 1.00 94.25 106 GLY A CA 1
ATOM 852 C C . GLY A 1 106 ? 11.311 10.649 -6.816 1.00 94.25 106 GLY A C 1
ATOM 853 O O . GLY A 1 106 ? 12.209 11.218 -6.206 1.00 94.25 106 GLY A O 1
ATOM 854 N N . GLN A 1 107 ? 10.101 10.466 -6.275 1.00 94.56 107 GLN A N 1
ATOM 855 C CA . GLN A 1 107 ? 9.743 11.006 -4.961 1.00 94.56 107 GLN A CA 1
ATOM 856 C C . GLN A 1 107 ? 8.793 10.105 -4.167 1.00 94.56 107 GLN A C 1
ATOM 858 O O . GLN A 1 107 ? 8.192 9.161 -4.691 1.00 94.56 107 GLN A O 1
ATOM 863 N N . TYR A 1 108 ? 8.676 10.393 -2.872 1.00 96.31 108 TYR A N 1
ATOM 864 C CA . TYR A 1 108 ? 7.597 9.864 -2.049 1.00 96.31 108 TYR A CA 1
ATOM 865 C C . TYR A 1 108 ? 6.311 10.641 -2.317 1.00 96.31 108 TYR A C 1
ATOM 867 O O . TYR A 1 108 ? 6.321 11.856 -2.499 1.00 96.31 108 TYR A O 1
ATOM 875 N N . THR A 1 109 ? 5.192 9.928 -2.334 1.00 97.56 109 THR A N 1
ATOM 876 C CA . THR A 1 109 ? 3.850 10.498 -2.415 1.00 97.56 109 THR A CA 1
ATOM 877 C C . THR A 1 109 ? 3.112 10.189 -1.123 1.00 97.56 109 THR A C 1
ATOM 879 O O . THR A 1 109 ? 2.842 9.024 -0.830 1.00 97.56 109 THR A O 1
ATOM 882 N N . THR A 1 110 ? 2.759 11.221 -0.359 1.00 98.12 110 THR A N 1
ATOM 883 C CA . THR A 1 110 ? 1.915 11.059 0.828 1.00 98.12 110 THR A CA 1
ATOM 884 C C . THR A 1 110 ? 0.464 10.856 0.409 1.00 98.12 110 THR A C 1
ATOM 886 O O . THR A 1 110 ? -0.159 11.747 -0.168 1.00 98.12 110 THR A O 1
ATOM 889 N N . VAL A 1 111 ? -0.107 9.703 0.743 1.00 98.25 111 VAL A N 1
ATOM 890 C CA . VAL A 1 111 ? -1.542 9.431 0.593 1.00 98.25 111 VAL A CA 1
ATOM 891 C C . VAL A 1 111 ? -2.242 9.601 1.938 1.00 98.25 111 VAL A C 1
ATOM 893 O O . VAL A 1 111 ? -1.704 9.211 2.974 1.00 98.25 111 VAL A O 1
ATOM 896 N N . SER A 1 112 ? -3.437 10.198 1.934 1.00 98.44 112 SER A N 1
ATOM 897 C CA . SER A 1 112 ? -4.218 10.482 3.146 1.00 98.44 112 SER A CA 1
ATOM 898 C C . SER A 1 112 ? -5.594 9.828 3.093 1.00 98.44 112 SER A C 1
ATOM 900 O O . SER A 1 112 ? -6.302 9.937 2.095 1.00 98.44 112 SER A O 1
ATOM 902 N N . PHE A 1 113 ? -5.986 9.194 4.195 1.00 98.38 113 PHE A N 1
ATOM 903 C CA . PHE A 1 113 ? -7.315 8.631 4.419 1.00 98.38 113 PHE A CA 1
ATOM 904 C C . PHE A 1 113 ? -7.905 9.283 5.668 1.00 98.38 113 PHE A C 1
ATOM 906 O O . PHE A 1 113 ? -7.254 9.285 6.712 1.00 98.38 113 PHE A O 1
ATOM 913 N N . GLU A 1 114 ? -9.108 9.842 5.566 1.00 97.81 114 GLU A N 1
ATOM 914 C CA . GLU A 1 114 ? -9.763 10.621 6.627 1.00 97.81 114 GLU A CA 1
ATOM 915 C C . GLU A 1 114 ? -11.164 10.081 6.927 1.00 97.81 114 GLU A C 1
ATOM 917 O O . GLU A 1 114 ? -11.645 9.180 6.240 1.00 97.81 114 GLU A O 1
ATOM 922 N N . ASN A 1 115 ? -11.811 10.619 7.967 1.00 95.56 115 ASN A N 1
ATOM 923 C CA . ASN A 1 115 ? -13.113 10.156 8.463 1.00 95.56 115 ASN A CA 1
ATOM 924 C C . ASN A 1 115 ?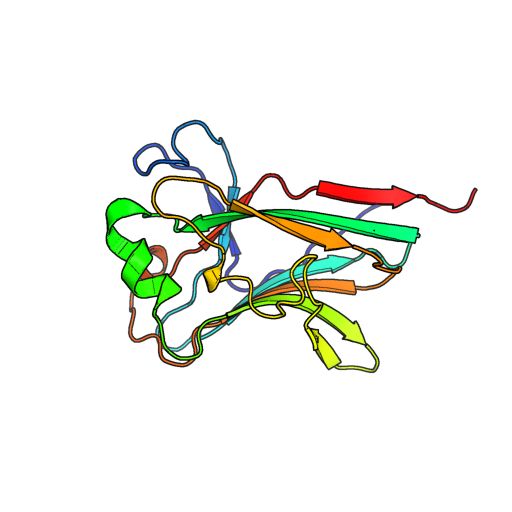 -13.123 8.652 8.768 1.00 95.56 115 ASN A C 1
ATOM 926 O O . ASN A 1 115 ? -14.121 7.955 8.574 1.00 95.56 115 ASN A O 1
ATOM 930 N N . LEU A 1 116 ? -11.977 8.147 9.225 1.00 96.88 116 LEU A N 1
ATOM 931 C CA . LEU A 1 116 ? -11.841 6.760 9.626 1.00 96.88 116 LEU A CA 1
ATOM 932 C C . LEU A 1 116 ? -12.584 6.525 10.943 1.00 96.88 116 LEU A C 1
ATOM 934 O O . LEU A 1 116 ? -12.984 7.454 11.639 1.00 96.88 116 LEU A O 1
ATOM 938 N N . THR A 1 117 ? -12.769 5.255 11.280 1.00 95.50 117 THR A N 1
ATOM 939 C CA . THR A 1 117 ? -13.294 4.843 12.585 1.00 95.50 117 THR A CA 1
ATOM 940 C C . THR A 1 117 ? -12.406 3.757 13.174 1.00 95.50 117 THR A C 1
ATOM 942 O O . THR A 1 117 ? -11.591 3.162 12.462 1.00 95.50 117 THR A O 1
ATOM 945 N N . ALA A 1 118 ? -12.615 3.416 14.446 1.00 94.56 118 ALA A N 1
ATOM 946 C CA . ALA A 1 118 ? -12.014 2.228 15.049 1.00 94.56 118 ALA A CA 1
ATOM 947 C C . ALA A 1 118 ? -12.229 0.974 14.174 1.00 94.56 118 ALA A C 1
ATOM 949 O O . ALA A 1 118 ? -13.261 0.837 13.501 1.00 94.56 118 ALA A O 1
ATOM 950 N N . GLY A 1 119 ? -11.246 0.072 14.169 1.00 94.25 119 GLY A N 1
ATOM 951 C CA . GLY A 1 119 ? -11.310 -1.183 13.419 1.00 94.25 119 GLY A CA 1
ATOM 952 C C . GLY A 1 119 ? -9.945 -1.749 13.038 1.00 94.25 119 GLY A C 1
ATOM 953 O O . GLY A 1 119 ? -8.903 -1.168 13.343 1.00 94.25 119 GLY A O 1
ATOM 954 N N . LYS A 1 120 ? -9.967 -2.884 12.336 1.00 95.81 120 LYS A N 1
ATOM 955 C CA . LYS A 1 120 ? -8.782 -3.466 11.699 1.00 95.81 120 LYS A CA 1
ATOM 956 C C . LYS A 1 120 ? -8.645 -2.932 10.282 1.00 95.81 120 LYS A C 1
ATOM 958 O O . LYS A 1 120 ? -9.626 -2.887 9.540 1.00 95.81 120 LYS A O 1
ATOM 963 N N . TYR A 1 121 ? -7.428 -2.560 9.919 1.00 97.38 121 TYR A N 1
ATOM 964 C CA . TYR A 1 121 ? -7.087 -2.039 8.603 1.00 97.38 121 TYR A CA 1
ATOM 965 C C . TYR A 1 121 ? -5.931 -2.830 8.011 1.00 97.38 121 TYR A C 1
ATOM 967 O O . TYR A 1 121 ? -5.146 -3.416 8.748 1.00 97.38 121 TYR A O 1
ATOM 975 N N . ARG A 1 122 ? -5.781 -2.813 6.691 1.00 97.88 122 ARG A N 1
ATOM 976 C CA . ARG A 1 122 ? -4.564 -3.285 6.035 1.00 97.88 122 ARG A CA 1
ATOM 977 C C . ARG A 1 122 ? -4.164 -2.380 4.888 1.00 97.88 122 ARG A C 1
ATOM 979 O O . ARG A 1 122 ? -5.024 -1.906 4.151 1.00 97.88 122 ARG A O 1
ATOM 986 N N . LEU A 1 123 ? -2.863 -2.167 4.722 1.00 98.31 123 LEU A N 1
ATOM 987 C CA . LEU A 1 123 ? -2.327 -1.688 3.452 1.00 98.31 123 LEU A CA 1
ATOM 988 C C . LEU A 1 123 ? -2.152 -2.917 2.562 1.00 98.31 123 LEU A C 1
ATOM 990 O O . LEU A 1 123 ? -1.358 -3.801 2.886 1.00 98.31 123 LEU A O 1
ATOM 994 N N . TYR A 1 124 ? -2.922 -2.984 1.483 1.00 98.44 124 TYR A N 1
ATOM 995 C CA . TYR A 1 124 ? -2.974 -4.120 0.574 1.00 98.44 124 TYR A CA 1
ATOM 996 C C . TYR A 1 124 ? -2.408 -3.728 -0.786 1.00 98.44 124 TYR A C 1
ATOM 998 O O . TYR A 1 124 ? -2.824 -2.733 -1.376 1.00 98.44 124 TYR A O 1
ATOM 1006 N N . TYR A 1 125 ? -1.468 -4.527 -1.281 1.00 98.44 125 TYR A N 1
ATOM 1007 C CA . TYR A 1 125 ? -0.904 -4.422 -2.615 1.00 98.44 125 TYR A CA 1
ATOM 1008 C C . T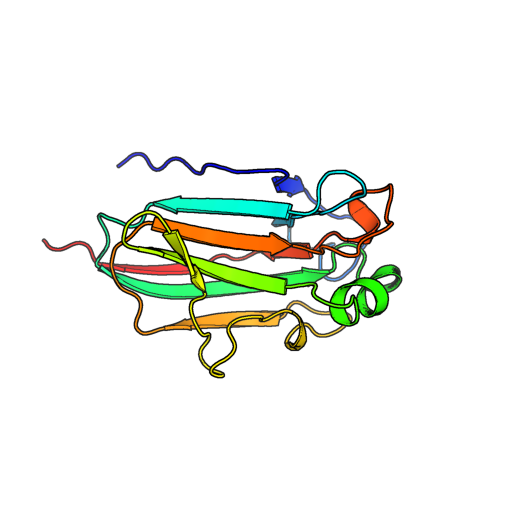YR A 1 125 ? -1.199 -5.703 -3.388 1.00 98.44 125 TYR A C 1
ATOM 1010 O O . TYR A 1 125 ? -0.871 -6.798 -2.930 1.00 98.44 125 TYR A O 1
ATOM 1018 N N . THR A 1 126 ? -1.774 -5.584 -4.579 1.00 97.94 126 THR A N 1
ATOM 1019 C CA . THR A 1 126 ? -1.914 -6.710 -5.503 1.00 97.94 126 THR A CA 1
ATOM 1020 C C . THR A 1 126 ? -1.575 -6.295 -6.918 1.00 97.94 126 THR A C 1
ATOM 1022 O O . THR A 1 126 ? -1.787 -5.155 -7.319 1.00 97.94 126 THR A O 1
ATOM 1025 N N . ASP A 1 127 ? -1.064 -7.257 -7.668 1.00 97.19 127 ASP A N 1
ATOM 1026 C CA . ASP A 1 127 ? -0.943 -7.193 -9.110 1.00 97.19 127 ASP A CA 1
ATOM 1027 C C . ASP A 1 127 ? -1.320 -8.583 -9.643 1.00 97.19 127 ASP A C 1
ATOM 1029 O O . ASP A 1 127 ? -0.495 -9.503 -9.583 1.00 97.19 127 ASP A O 1
ATOM 1033 N N . PRO A 1 128 ? -2.563 -8.782 -10.117 1.00 96.25 128 PRO A N 1
ATOM 1034 C CA . PRO A 1 128 ? -3.013 -10.081 -10.605 1.00 96.25 128 PRO A CA 1
ATOM 1035 C C . PRO A 1 128 ? -2.277 -10.505 -11.882 1.00 96.25 128 PRO A C 1
ATOM 1037 O O . PRO A 1 128 ? -2.040 -11.701 -12.086 1.00 96.25 128 PRO A O 1
ATOM 1040 N N . GLN A 1 129 ? -1.840 -9.551 -12.707 1.00 95.06 129 GLN A N 1
ATOM 1041 C CA . GLN A 1 129 ? -1.224 -9.811 -14.009 1.00 95.06 129 GLN A CA 1
ATOM 1042 C C . GLN A 1 129 ? 0.306 -9.885 -13.958 1.00 95.06 129 GLN A C 1
ATOM 1044 O O . GLN A 1 129 ? 0.925 -10.256 -14.951 1.00 95.06 129 GLN A O 1
ATOM 1049 N N . THR A 1 130 ? 0.934 -9.639 -12.800 1.00 94.31 130 THR A N 1
ATOM 1050 C CA . THR A 1 130 ? 2.402 -9.619 -12.706 1.00 94.31 130 THR A CA 1
ATOM 1051 C C . THR A 1 130 ? 3.062 -10.896 -13.231 1.00 94.31 130 THR A C 1
ATOM 1053 O O . THR A 1 130 ? 2.772 -12.011 -12.788 1.00 94.31 130 THR A O 1
ATOM 1056 N N . THR A 1 131 ? 4.009 -10.750 -14.146 1.00 94.00 131 THR A N 1
ATOM 1057 C CA . THR A 1 131 ? 4.869 -11.843 -14.628 1.00 94.00 131 THR A CA 1
ATOM 1058 C C . THR A 1 131 ? 6.258 -11.798 -13.992 1.00 94.00 131 THR A C 1
ATOM 1060 O O . THR A 1 131 ? 7.114 -12.628 -14.296 1.00 94.00 131 THR A O 1
ATOM 1063 N N . ALA A 1 132 ? 6.494 -10.849 -13.080 1.00 93.12 132 ALA A N 1
ATOM 1064 C CA . ALA A 1 132 ? 7.788 -10.655 -12.451 1.00 93.12 132 ALA A CA 1
ATOM 1065 C C . ALA A 1 132 ? 8.196 -11.873 -11.612 1.00 93.12 132 ALA A C 1
ATOM 1067 O O . ALA A 1 132 ? 7.443 -12.351 -10.762 1.00 93.12 132 ALA A O 1
ATOM 1068 N N . SER A 1 133 ? 9.425 -12.348 -11.807 1.00 90.81 133 SER A N 1
ATOM 1069 C CA . SER A 1 133 ? 10.023 -13.410 -10.990 1.00 90.81 133 SER A CA 1
ATOM 1070 C C . SER A 1 133 ? 10.701 -12.872 -9.722 1.00 90.81 133 SER A C 1
ATOM 1072 O O . SER A 1 133 ? 10.769 -13.575 -8.711 1.00 90.81 133 SER A O 1
ATOM 1074 N N . GLY A 1 134 ? 11.177 -11.621 -9.757 1.00 87.81 134 GLY A N 1
ATOM 1075 C CA . GLY A 1 134 ? 11.879 -10.957 -8.658 1.00 87.81 134 GLY A CA 1
ATOM 1076 C C . GLY A 1 134 ? 10.998 -9.991 -7.865 1.00 87.81 134 GLY A C 1
ATOM 1077 O O . GLY A 1 134 ? 10.246 -9.211 -8.441 1.00 87.81 134 GLY A O 1
ATOM 1078 N N . ASN A 1 135 ? 11.155 -9.986 -6.537 1.00 85.31 135 ASN A N 1
ATOM 1079 C CA . ASN A 1 135 ? 10.391 -9.116 -5.632 1.00 85.31 135 ASN A CA 1
ATOM 1080 C C . ASN A 1 135 ? 10.633 -7.616 -5.899 1.00 85.31 135 ASN A C 1
ATOM 1082 O O . ASN A 1 135 ? 9.716 -6.817 -5.782 1.00 85.31 135 ASN A O 1
ATOM 1086 N N . THR A 1 136 ? 11.857 -7.215 -6.264 1.00 88.81 136 THR A N 1
ATOM 1087 C CA . THR A 1 136 ? 12.194 -5.796 -6.490 1.00 88.81 136 THR A CA 1
ATOM 1088 C C . THR A 1 136 ? 11.488 -5.200 -7.713 1.00 88.81 136 THR A C 1
ATOM 1090 O O . THR A 1 136 ? 11.278 -3.994 -7.750 1.00 88.81 136 THR A O 1
ATOM 1093 N N . THR A 1 137 ? 11.102 -6.017 -8.700 1.00 93.50 137 THR A N 1
ATOM 1094 C CA . THR A 1 137 ? 10.458 -5.563 -9.950 1.00 93.50 137 THR A CA 1
ATOM 1095 C C . THR A 1 137 ? 9.064 -4.981 -9.731 1.00 93.50 137 THR A C 1
ATOM 1097 O O . THR A 1 137 ? 8.609 -4.165 -10.521 1.00 93.50 137 THR A O 1
ATOM 1100 N N . THR A 1 138 ? 8.392 -5.393 -8.661 1.00 95.44 138 THR A N 1
ATOM 1101 C CA . THR A 1 138 ? 7.028 -4.971 -8.314 1.00 95.44 138 THR A CA 1
ATOM 1102 C C . THR A 1 138 ? 6.982 -4.242 -6.976 1.00 95.44 138 THR A C 1
ATOM 1104 O O . THR A 1 138 ? 5.900 -3.992 -6.457 1.00 95.44 138 THR A O 1
ATOM 1107 N N . ALA A 1 139 ? 8.136 -3.958 -6.371 1.00 96.31 139 ALA A N 1
ATOM 1108 C CA . ALA A 1 139 ? 8.206 -3.515 -4.991 1.00 96.31 139 ALA A CA 1
ATOM 1109 C C . ALA A 1 139 ? 7.729 -2.069 -4.814 1.00 96.31 139 ALA A C 1
ATOM 1111 O O . ALA A 1 139 ? 8.309 -1.137 -5.377 1.00 96.31 139 ALA A O 1
ATOM 1112 N N . ILE A 1 140 ? 6.737 -1.897 -3.945 1.00 97.31 140 ILE A N 1
ATOM 1113 C CA . ILE A 1 140 ? 6.273 -0.604 -3.442 1.00 97.31 140 ILE A CA 1
ATOM 1114 C C . ILE A 1 140 ? 6.751 -0.460 -2.000 1.00 97.31 140 ILE A C 1
ATOM 1116 O O . ILE A 1 140 ? 6.680 -1.405 -1.209 1.00 97.31 140 ILE A O 1
ATOM 1120 N N . THR A 1 141 ? 7.250 0.719 -1.658 1.00 97.19 141 THR A N 1
ATOM 1121 C CA . THR A 1 141 ? 7.605 1.075 -0.292 1.00 97.19 141 THR A CA 1
ATOM 1122 C C . THR A 1 141 ? 6.426 1.737 0.406 1.00 97.19 141 THR A C 1
ATOM 1124 O O . THR A 1 141 ? 5.653 2.471 -0.211 1.00 97.19 141 THR A O 1
ATOM 1127 N N . ALA A 1 142 ? 6.303 1.479 1.702 1.00 97.00 142 ALA A N 1
ATOM 1128 C CA . ALA A 1 142 ? 5.437 2.212 2.605 1.00 97.00 142 ALA A CA 1
ATOM 1129 C C . ALA A 1 142 ? 6.280 2.723 3.768 1.00 97.00 142 ALA A C 1
ATOM 1131 O O . ALA A 1 142 ? 6.911 1.948 4.490 1.00 97.00 142 ALA A O 1
ATOM 1132 N N . ASP A 1 143 ? 6.303 4.035 3.913 1.00 95.62 143 ASP A N 1
ATOM 1133 C CA . ASP A 1 143 ? 7.165 4.748 4.838 1.00 95.62 143 ASP A CA 1
ATOM 1134 C C . ASP A 1 143 ? 6.363 5.809 5.597 1.00 95.62 143 ASP A C 1
ATOM 1136 O O . ASP A 1 143 ? 5.225 6.119 5.229 1.00 95.62 143 ASP A O 1
ATOM 1140 N N . ASN A 1 144 ? 6.931 6.325 6.690 1.00 94.69 144 ASN A N 1
ATOM 1141 C CA . ASN A 1 144 ? 6.351 7.390 7.515 1.00 94.69 144 ASN A CA 1
ATOM 1142 C C . ASN A 1 144 ? 4.846 7.217 7.795 1.00 94.69 144 ASN A C 1
ATOM 1144 O O . ASN A 1 144 ? 4.072 8.177 7.730 1.00 94.69 144 ASN A O 1
ATOM 1148 N N . ILE A 1 145 ? 4.415 5.988 8.101 1.00 94.62 145 ILE A N 1
ATOM 1149 C CA . ILE A 1 145 ? 3.012 5.694 8.407 1.00 94.62 145 ILE A CA 1
ATOM 1150 C C . ILE A 1 145 ? 2.630 6.451 9.681 1.00 94.62 145 ILE A C 1
ATOM 1152 O O . ILE A 1 145 ? 3.126 6.148 10.767 1.00 94.62 145 ILE A O 1
ATOM 1156 N N . LYS A 1 146 ? 1.727 7.425 9.555 1.00 95.75 146 LYS A N 1
ATOM 1157 C CA . LYS A 1 146 ? 1.213 8.215 10.679 1.00 95.75 146 LYS A CA 1
ATOM 1158 C C . LYS A 1 146 ? -0.250 7.877 10.898 1.00 95.75 146 LYS A C 1
ATOM 1160 O O . LYS A 1 146 ? -1.053 7.878 9.967 1.00 95.75 146 LYS A O 1
ATOM 1165 N N . VAL A 1 147 ? -0.583 7.599 12.151 1.00 94.25 147 VAL A N 1
ATOM 1166 C CA . VAL A 1 147 ? -1.917 7.190 12.587 1.00 94.25 147 VAL A CA 1
ATOM 1167 C C . VAL A 1 147 ? -2.415 8.223 13.582 1.00 94.25 147 VAL A C 1
ATOM 1169 O O . VAL A 1 147 ? -1.755 8.499 14.582 1.00 94.25 147 VAL A O 1
ATOM 1172 N N . TYR A 1 148 ? -3.576 8.797 13.297 1.00 95.56 148 TYR A N 1
ATOM 1173 C CA . TYR A 1 148 ? -4.175 9.859 14.088 1.00 95.56 148 TYR A CA 1
ATOM 1174 C C . TYR A 1 148 ? -5.459 9.343 14.718 1.00 95.56 148 TYR A C 1
ATOM 1176 O O . TYR A 1 148 ? -6.341 8.815 14.040 1.00 95.56 148 TYR A O 1
ATOM 1184 N N . GLY A 1 149 ? -5.564 9.510 16.028 1.00 92.31 149 GLY A N 1
ATOM 1185 C CA . GLY A 1 149 ? -6.746 9.154 16.789 1.00 92.31 149 GLY A CA 1
ATOM 1186 C C . GLY A 1 149 ? -6.523 9.389 18.272 1.00 92.31 149 GLY A C 1
ATOM 1187 O O . GLY A 1 149 ? -5.445 9.803 18.700 1.00 92.31 149 GLY A O 1
ATOM 1188 N N . TYR A 1 150 ? -7.551 9.120 19.063 1.00 89.69 150 TYR A N 1
ATOM 1189 C CA . TYR A 1 150 ? -7.520 9.299 20.510 1.00 89.69 150 TYR A CA 1
ATOM 1190 C C . TYR A 1 150 ? -8.146 8.098 21.211 1.00 89.69 150 TYR A C 1
ATOM 1192 O O . TYR A 1 150 ? -8.966 7.376 20.644 1.00 89.69 150 TYR A O 1
ATOM 1200 N N . LYS A 1 151 ? -7.738 7.867 22.458 1.00 83.56 151 LYS A N 1
ATOM 1201 C CA . LYS A 1 151 ? -8.408 6.911 23.340 1.00 83.56 151 LYS A CA 1
ATOM 1202 C C . LYS A 1 151 ? -9.483 7.656 24.119 1.00 83.56 151 LYS A C 1
ATOM 1204 O O . LYS A 1 151 ? -9.228 8.773 24.571 1.00 83.56 151 LYS A O 1
ATOM 1209 N N . ASN A 1 152 ? -10.659 7.055 24.276 1.00 65.75 152 ASN A N 1
ATOM 1210 C CA . ASN A 1 152 ? -11.606 7.540 25.278 1.00 65.75 152 ASN A CA 1
ATOM 1211 C C . ASN A 1 152 ? -10.930 7.432 26.652 1.00 65.75 152 ASN A C 1
ATOM 1213 O O . ASN A 1 152 ? -10.267 6.427 26.925 1.00 65.75 152 ASN A O 1
ATOM 1217 N N . LYS A 1 153 ? -11.015 8.510 27.437 1.00 56.88 153 LYS A N 1
ATOM 1218 C CA . LYS A 1 153 ? -10.538 8.539 28.824 1.00 56.88 153 LYS A CA 1
ATOM 1219 C C . LYS A 1 153 ? -11.390 7.631 29.697 1.00 56.88 153 LYS A C 1
ATOM 1221 O O . LYS A 1 153 ? -12.613 7.582 29.441 1.00 56.88 153 LYS A O 1
#

pLDDT: mean 93.69, std 6.63, range [56.88, 98.69]

Sequence (153 aa):
AQYTFNKNRVQINTSTKYAPHIEAGAFLVLSTKVGNKEAWIEFDWVSLNLTKITIDLSVWNNDKYFETIVNSQGARISLEKYVDGQWVAVKNTDNLENVLSKLVKGQYTTVSFENLTAGKYRLYYTDPQTTASGNTTTAITADNIKVYGYKNK